Protein AF-A0AAW0KFH5-F1 (afdb_monomer)

Secondary structure (DSSP, 8-state):
-TTGGGTT-----------EEEE-TTS-HHHHHHHHHHHHHGGGG--TTS--EEEESS---S---------

Sequence (71 aa):
MRNASETLISVTLELGGKDAFIVCEDVDVDRVARIAVRAALQSSGQNCAGAKRFMYTGIFILHLSVKWPKL

pLDDT: mean 84.73, std 19.46, range [36.91, 97.44]

Solvent-accessible surface area (backbone atoms only — not comparable to full-atom values): 4696 Å² total; per-residue (Å²): 107,81,77,35,66,81,72,72,53,87,82,87,85,89,71,77,62,80,35,75,40,77,44,65,80,90,59,65,60,74,61,49,51,56,49,51,53,46,36,36,45,46,75,79,43,74,39,55,87,24,45,69,40,83,45,71,57,76,88,84,72,72,77,80,64,59,86,64,76,84,123

Mean predicted aligned error: 7.47 Å

Nearest PDB structures (foldseek):
  5fhz-assembly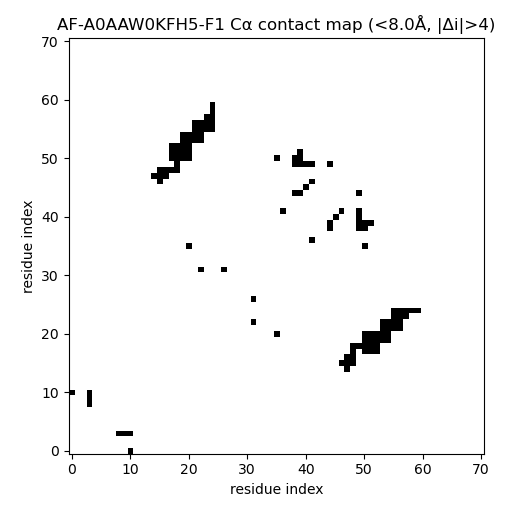2_G  TM=9.471E-01  e=2.192E-02  Homo sapiens
  8s33-assembly2_F  TM=9.553E-01  e=2.896E-02  Acinetobacter baumannii
  7kqv-assembly1_C-2  TM=8.937E-01  e=1.779E-02  Cladosporium herbarum
  3ek1-assembly1_C  TM=9.393E-01  e=4.396E-02  Brucella abortus 2308

Radius of gyration: 18.8 Å; Cα contacts (8 Å, |Δi|>4): 62; ch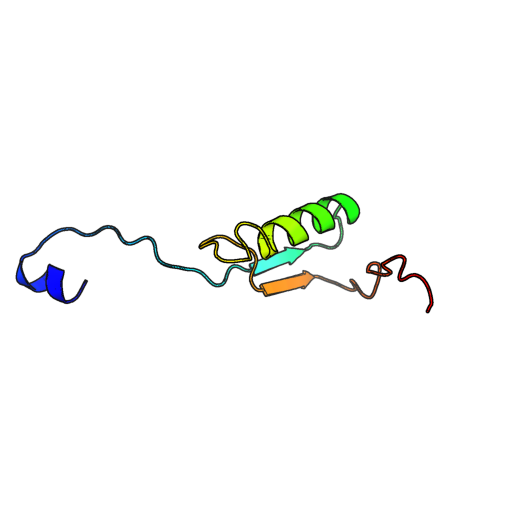ains: 1; bounding box: 48×24×49 Å

Foldseek 3Di:
DVVCVVVVDDDDDDDADQDEDEDEPPDDPVVSVVVLCCLCCPVHNPDSRRHRHYYYDDPPPDPVPPVPVDD

Organism: Quercus suber (NCBI:txid58331)

Structure (mmCIF, N/CA/C/O backbone):
data_AF-A0AAW0KFH5-F1
#
_entry.id   AF-A0AAW0KFH5-F1
#
loop_
_atom_site.group_PDB
_atom_site.id
_atom_site.type_symbol
_atom_site.label_atom_id
_atom_site.label_alt_id
_atom_site.label_comp_id
_atom_site.label_asym_id
_atom_site.label_entity_id
_atom_site.label_seq_id
_atom_site.pdbx_PDB_ins_code
_atom_site.Cartn_x
_atom_site.Cartn_y
_atom_site.Cartn_z
_atom_site.occupancy
_atom_site.B_iso_or_equiv
_atom_site.auth_seq_id
_atom_site.auth_comp_id
_atom_site.auth_asym_id
_atom_site.auth_atom_id
_atom_site.pdbx_PDB_model_num
ATOM 1 N N . MET A 1 1 ? -8.855 -6.088 19.511 1.00 91.38 1 MET A N 1
ATOM 2 C CA . MET A 1 1 ? -9.479 -7.425 19.635 1.00 91.38 1 MET A CA 1
ATOM 3 C C . MET A 1 1 ? -9.466 -7.946 21.072 1.00 91.38 1 MET A C 1
ATOM 5 O O . MET A 1 1 ? -10.544 -8.096 21.615 1.00 91.38 1 MET A O 1
ATOM 9 N N . ARG A 1 2 ? -8.297 -8.162 21.709 1.00 95.75 2 ARG A N 1
ATOM 10 C CA . ARG A 1 2 ? -8.190 -8.754 23.065 1.00 95.75 2 ARG A CA 1
ATOM 11 C C . ARG A 1 2 ? -9.081 -8.087 24.124 1.00 95.75 2 ARG A C 1
ATOM 13 O O . ARG A 1 2 ? -9.838 -8.777 24.778 1.00 95.75 2 ARG A O 1
ATOM 20 N N . ASN A 1 3 ? -9.046 -6.764 24.256 1.00 96.19 3 ASN A N 1
ATOM 21 C CA . ASN A 1 3 ? -9.881 -6.090 25.263 1.00 96.19 3 ASN A CA 1
ATOM 22 C C . ASN A 1 3 ? -11.366 -6.058 24.862 1.00 96.19 3 ASN A C 1
ATOM 24 O O . ASN A 1 3 ? -12.244 -6.040 25.711 1.00 96.19 3 ASN A O 1
ATOM 28 N N . ALA A 1 4 ? -11.660 -6.066 23.559 1.00 95.88 4 ALA A N 1
ATOM 29 C CA . ALA A 1 4 ? -13.035 -6.023 23.062 1.00 95.88 4 ALA A CA 1
ATOM 30 C C . ALA A 1 4 ? -13.784 -7.352 23.278 1.00 95.88 4 ALA A C 1
ATOM 32 O O . ALA A 1 4 ? -15.010 -7.351 23.339 1.00 95.88 4 ALA A O 1
ATOM 33 N N . SER A 1 5 ? -13.070 -8.479 23.427 1.00 95.62 5 SER A N 1
ATOM 34 C CA . SER A 1 5 ? -13.703 -9.778 23.688 1.00 95.62 5 SER A CA 1
ATOM 35 C C . SER A 1 5 ? -14.300 -9.901 25.089 1.00 95.62 5 SER A C 1
ATOM 37 O O . SER A 1 5 ? -15.190 -10.718 25.279 1.00 95.62 5 SER A O 1
ATOM 39 N N . GLU A 1 6 ? -13.848 -9.100 26.056 1.00 97.44 6 GLU A N 1
ATOM 40 C CA . GLU A 1 6 ? -14.373 -9.125 27.432 1.00 97.44 6 GLU A CA 1
ATOM 41 C C . GLU A 1 6 ? -15.790 -8.543 27.524 1.00 97.44 6 GLU A C 1
ATOM 43 O O . GLU A 1 6 ? -16.573 -8.932 28.385 1.00 97.44 6 GLU A O 1
ATOM 48 N N . THR A 1 7 ? -16.128 -7.623 26.620 1.00 97.38 7 THR A N 1
ATOM 49 C CA . THR A 1 7 ? -17.374 -6.843 26.648 1.00 97.38 7 THR A CA 1
ATOM 50 C C . THR A 1 7 ? -18.232 -7.032 25.399 1.00 97.38 7 THR A C 1
ATOM 52 O O . THR A 1 7 ? -19.254 -6.367 25.254 1.00 97.38 7 THR A O 1
ATOM 55 N N . LEU A 1 8 ? -17.832 -7.943 24.502 1.00 95.19 8 LEU A N 1
ATOM 56 C CA . LEU A 1 8 ? -18.518 -8.260 23.242 1.00 95.19 8 LEU A CA 1
ATOM 57 C C . LEU A 1 8 ? -18.751 -7.037 22.338 1.00 95.19 8 LEU A C 1
ATOM 59 O O . LEU A 1 8 ? -19.711 -6.984 21.568 1.00 95.19 8 LEU A O 1
ATOM 6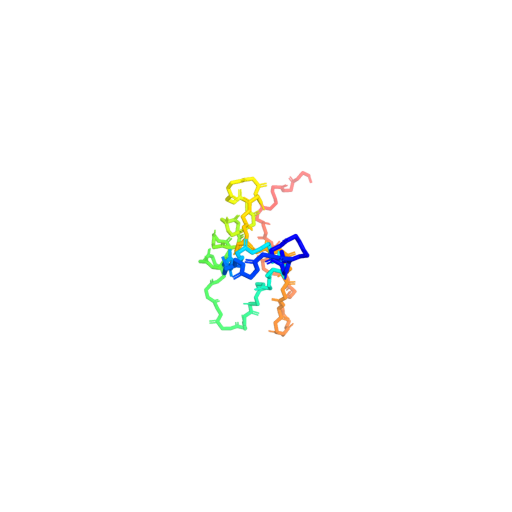3 N N . ILE A 1 9 ? -17.852 -6.054 22.407 1.00 97.12 9 ILE A N 1
ATOM 64 C CA . ILE A 1 9 ? -17.919 -4.859 21.565 1.00 97.12 9 ILE A CA 1
ATOM 65 C C . ILE A 1 9 ? -17.442 -5.215 20.155 1.00 97.12 9 ILE A C 1
ATOM 67 O O . ILE A 1 9 ? -16.336 -5.730 19.967 1.00 97.12 9 ILE A O 1
ATOM 71 N N . SER A 1 10 ? -18.257 -4.902 19.145 1.00 96.19 10 SER A N 1
ATOM 72 C CA . SER A 1 10 ? -17.853 -5.058 17.747 1.00 96.19 10 SER A CA 1
ATOM 73 C C . SER A 1 10 ? -16.700 -4.116 17.411 1.00 96.19 10 SER A C 1
ATOM 75 O O . SER A 1 10 ? -16.732 -2.941 17.780 1.00 96.19 10 SER A O 1
ATOM 77 N N . VAL A 1 11 ? -15.723 -4.595 16.645 1.00 96.75 11 VAL A N 1
ATOM 78 C CA . VAL A 1 11 ? -14.600 -3.777 16.180 1.00 96.75 11 VAL A CA 1
ATOM 79 C C . VAL A 1 11 ? -14.387 -3.941 14.680 1.00 96.75 11 VAL A C 1
ATOM 81 O O . VAL A 1 11 ? -14.498 -5.046 14.154 1.00 96.75 11 VAL A O 1
ATOM 84 N N . THR A 1 12 ? -14.011 -2.844 14.025 1.00 97.00 12 THR A N 1
ATOM 85 C CA . THR A 1 12 ? -13.502 -2.817 12.647 1.00 97.00 12 THR A CA 1
ATOM 86 C C . THR A 1 12 ? -12.054 -2.358 12.699 1.00 97.00 12 THR A C 1
ATOM 88 O O . THR A 1 12 ? -11.752 -1.359 13.352 1.00 97.00 12 THR A O 1
ATOM 91 N N . LEU A 1 13 ? -11.149 -3.100 12.062 1.00 96.62 13 LEU A N 1
ATOM 92 C CA . LEU A 1 13 ? -9.710 -2.865 12.154 1.00 96.62 13 LEU A CA 1
ATOM 93 C C . LEU A 1 13 ? -9.101 -2.775 10.755 1.00 96.62 13 LEU A C 1
ATOM 95 O O . LEU A 1 13 ? -8.910 -3.793 10.100 1.00 96.62 13 LEU A O 1
ATOM 99 N N . GLU A 1 14 ? -8.739 -1.561 10.348 1.00 95.50 14 GLU A N 1
ATOM 100 C CA . GLU A 1 14 ? -7.887 -1.316 9.184 1.00 95.50 14 GLU A CA 1
ATOM 101 C C . GLU A 1 14 ? -6.444 -1.184 9.668 1.00 95.50 14 GLU A C 1
ATOM 103 O O . GLU A 1 14 ? -6.057 -0.190 10.287 1.00 95.50 14 GLU A O 1
ATOM 108 N N . LEU A 1 15 ? -5.66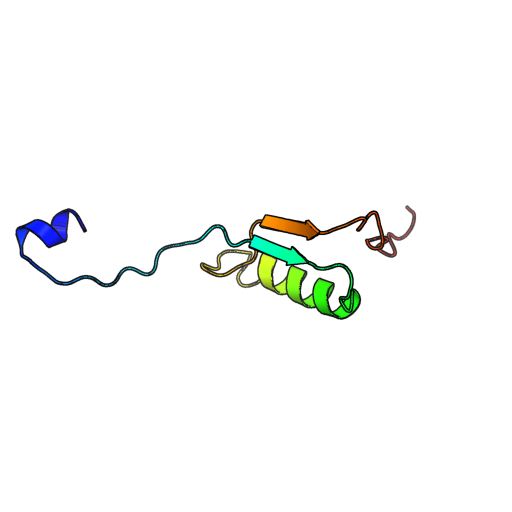1 -2.238 9.455 1.00 95.75 15 LEU A N 1
ATOM 109 C CA . LEU A 1 15 ? -4.264 -2.305 9.876 1.00 95.75 15 LEU A CA 1
ATOM 110 C C . LEU A 1 15 ? -3.333 -2.021 8.690 1.00 95.75 15 LEU A C 1
ATOM 112 O O . LEU A 1 15 ? -3.758 -1.862 7.548 1.00 95.75 15 LEU A O 1
ATOM 116 N N . GLY A 1 16 ? -2.033 -1.916 8.961 1.00 95.56 16 GLY A N 1
ATOM 117 C CA . GLY A 1 16 ? -1.041 -1.722 7.904 1.00 95.56 16 GLY A CA 1
ATOM 118 C C . GLY A 1 16 ? -0.874 -2.951 7.002 1.00 95.56 16 GLY A C 1
ATOM 119 O O . GLY A 1 16 ? -1.237 -4.067 7.365 1.00 95.56 16 GLY A O 1
ATOM 120 N N . GLY A 1 17 ? -0.241 -2.740 5.848 1.00 94.88 17 GLY A N 1
ATOM 121 C CA . GLY A 1 17 ? 0.128 -3.794 4.902 1.00 94.88 17 GLY A CA 1
ATOM 122 C C . GLY A 1 17 ? 1.607 -3.761 4.514 1.00 94.88 17 GLY A C 1
ATOM 123 O O . GLY A 1 17 ? 2.330 -2.800 4.790 1.00 94.88 17 GLY A O 1
ATOM 124 N N . LYS A 1 18 ? 2.062 -4.818 3.829 1.00 95.38 18 LYS A N 1
ATOM 125 C CA . LYS A 1 18 ? 3.357 -4.877 3.124 1.00 95.38 18 LYS A CA 1
ATOM 126 C C . LYS A 1 18 ? 3.105 -5.101 1.632 1.00 95.38 18 LYS A C 1
ATOM 128 O O . LYS A 1 18 ? 3.469 -6.140 1.084 1.00 95.38 18 LYS A O 1
ATOM 133 N N . ASP A 1 19 ? 2.449 -4.147 0.989 1.00 96.19 19 ASP A N 1
ATOM 134 C CA . ASP A 1 19 ? 1.859 -4.347 -0.338 1.00 96.19 19 ASP A CA 1
ATOM 135 C C . ASP A 1 19 ? 2.917 -4.543 -1.426 1.00 96.19 19 ASP A C 1
ATOM 137 O O . ASP A 1 19 ? 3.975 -3.896 -1.429 1.00 96.19 19 ASP A O 1
ATOM 141 N N . ALA A 1 20 ? 2.634 -5.490 -2.319 1.00 95.31 20 ALA A N 1
ATOM 142 C CA . ALA A 1 20 ? 3.469 -5.794 -3.469 1.00 95.31 20 ALA A CA 1
ATOM 143 C C . ALA A 1 20 ? 3.094 -4.894 -4.650 1.00 95.31 20 ALA A C 1
ATOM 145 O O . ALA A 1 20 ? 1.921 -4.681 -4.940 1.00 95.31 20 ALA A O 1
ATOM 146 N N . PHE A 1 21 ? 4.111 -4.400 -5.341 1.00 95.50 21 PHE A N 1
ATOM 147 C CA . PHE A 1 21 ? 4.017 -3.664 -6.587 1.00 95.50 21 PHE A CA 1
ATOM 148 C C . PHE A 1 21 ? 4.642 -4.535 -7.675 1.00 95.50 21 PHE A C 1
ATOM 150 O O . PHE A 1 21 ? 5.865 -4.673 -7.734 1.00 95.50 21 PHE A O 1
ATOM 157 N N . ILE A 1 22 ? 3.792 -5.187 -8.467 1.00 93.38 22 ILE A N 1
ATOM 158 C CA . ILE A 1 22 ? 4.200 -6.127 -9.513 1.00 93.38 22 ILE A CA 1
ATOM 159 C C . ILE A 1 22 ? 4.150 -5.400 -10.852 1.00 93.38 22 ILE A C 1
ATOM 161 O O . ILE A 1 22 ? 3.135 -4.795 -11.191 1.00 93.38 22 ILE A O 1
ATOM 165 N N . VAL A 1 23 ? 5.250 -5.460 -11.595 1.00 91.69 23 VAL A N 1
ATOM 166 C CA . VAL A 1 23 ? 5.363 -4.886 -12.935 1.00 91.69 23 V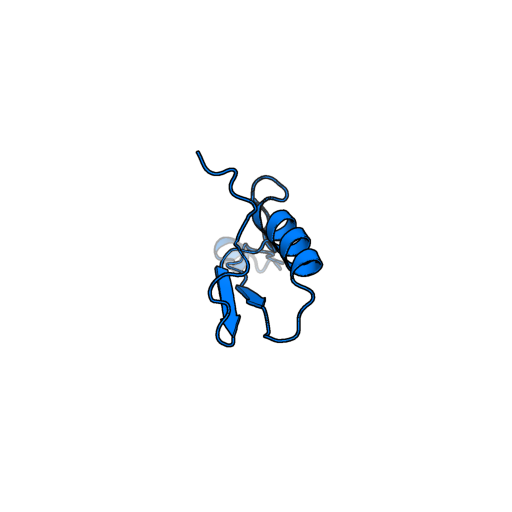AL A CA 1
ATOM 167 C C . VAL A 1 23 ? 5.492 -6.018 -13.951 1.00 91.69 23 VAL A C 1
ATOM 169 O O . VAL A 1 23 ? 6.372 -6.869 -13.813 1.00 91.69 23 VAL A O 1
ATOM 172 N N . CYS A 1 24 ? 4.592 -6.026 -14.934 1.00 90.81 24 CYS A N 1
ATOM 173 C CA . CYS A 1 24 ? 4.572 -6.983 -16.042 1.00 90.81 24 CYS A CA 1
ATOM 174 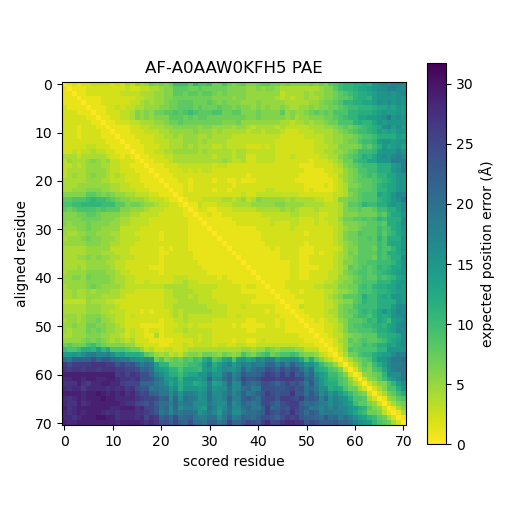C C . CYS A 1 24 ? 5.454 -6.514 -17.212 1.00 90.81 24 CYS A C 1
ATOM 176 O O . CYS A 1 24 ? 5.900 -5.366 -17.233 1.00 90.81 24 CYS A O 1
ATOM 178 N N . GLU A 1 25 ? 5.701 -7.394 -18.186 1.00 88.12 25 GLU A N 1
ATOM 179 C CA . GLU A 1 25 ? 6.608 -7.125 -19.317 1.00 88.12 25 GLU A CA 1
ATOM 180 C C . GLU A 1 25 ? 6.086 -6.070 -20.303 1.00 88.12 25 GLU A C 1
ATOM 182 O O . GLU A 1 25 ? 6.869 -5.384 -20.955 1.00 88.12 25 GLU A O 1
ATOM 187 N N . ASP A 1 26 ? 4.770 -5.910 -20.394 1.00 87.75 26 ASP A N 1
ATOM 188 C CA . ASP A 1 26 ? 4.059 -5.151 -21.423 1.00 87.75 26 ASP A CA 1
ATOM 189 C C . ASP A 1 26 ? 3.589 -3.764 -20.952 1.00 87.75 26 ASP A C 1
ATOM 191 O O . ASP A 1 26 ? 2.579 -3.229 -21.415 1.00 87.75 26 ASP A O 1
ATOM 195 N N . VAL A 1 27 ? 4.323 -3.152 -20.021 1.00 87.94 27 VAL A N 1
ATOM 196 C CA . VAL A 1 27 ? 3.938 -1.863 -19.435 1.00 87.94 27 VAL A CA 1
ATOM 197 C C . VAL A 1 27 ? 4.590 -0.658 -20.117 1.00 87.94 27 VAL A C 1
ATOM 199 O O . VAL A 1 27 ? 5.742 -0.688 -20.547 1.00 87.94 27 VAL A O 1
ATOM 202 N N . ASP A 1 28 ? 3.883 0.473 -20.096 1.00 90.81 28 ASP A N 1
ATOM 203 C CA . ASP A 1 28 ? 4.490 1.794 -20.291 1.00 90.81 28 ASP A CA 1
ATOM 204 C C . ASP A 1 28 ? 5.389 2.123 -19.085 1.00 90.81 28 ASP A C 1
ATOM 206 O O . ASP A 1 28 ? 4.911 2.446 -17.989 1.00 90.81 28 ASP A O 1
ATOM 210 N N . VAL A 1 29 ? 6.704 2.031 -19.295 1.00 88.44 29 VAL A N 1
ATOM 211 C CA . VAL A 1 29 ? 7.726 2.200 -18.254 1.00 88.44 29 VAL A CA 1
ATOM 212 C C . VAL A 1 29 ? 7.682 3.593 -17.626 1.00 88.44 29 VAL A C 1
ATOM 214 O O . VAL A 1 29 ? 7.749 3.708 -16.401 1.00 88.44 29 VAL A O 1
ATOM 217 N N . ASP A 1 30 ? 7.521 4.650 -18.423 1.00 90.00 30 ASP A N 1
ATOM 218 C CA . ASP A 1 30 ? 7.510 6.027 -17.920 1.00 90.00 30 ASP A CA 1
ATOM 219 C C . ASP A 1 30 ? 6.297 6.274 -17.023 1.00 90.00 30 ASP A C 1
ATOM 221 O O . ASP A 1 30 ? 6.381 6.926 -15.973 1.00 90.00 30 ASP A O 1
ATOM 225 N N . ARG A 1 31 ? 5.144 5.733 -17.421 1.00 93.19 31 ARG A N 1
ATOM 226 C CA . ARG A 1 31 ? 3.929 5.783 -16.609 1.00 93.19 31 ARG A CA 1
ATOM 227 C C . ARG A 1 31 ? 4.096 4.998 -15.313 1.00 93.19 31 ARG A C 1
ATOM 229 O O . ARG A 1 31 ? 3.770 5.529 -14.248 1.00 93.19 31 ARG A O 1
ATOM 236 N N . VAL A 1 32 ? 4.603 3.769 -15.385 1.00 93.69 32 VAL A N 1
ATOM 237 C CA . VAL A 1 32 ? 4.796 2.914 -14.207 1.00 93.69 32 VAL A CA 1
ATOM 238 C C . VAL A 1 32 ? 5.809 3.519 -13.240 1.00 93.69 32 VAL A C 1
ATOM 240 O O . VAL A 1 32 ? 5.550 3.519 -12.039 1.00 93.69 32 VAL A O 1
ATOM 243 N N . ALA A 1 33 ? 6.896 4.120 -13.726 1.00 92.00 33 ALA A N 1
ATOM 244 C CA . ALA A 1 33 ? 7.891 4.783 -12.886 1.00 92.00 33 ALA A CA 1
ATOM 245 C C . ALA A 1 33 ? 7.279 5.923 -12.054 1.00 92.00 33 ALA A C 1
ATOM 247 O O . ALA A 1 33 ? 7.502 5.999 -10.844 1.00 92.00 33 ALA A O 1
ATOM 248 N N . ARG A 1 34 ? 6.437 6.775 -12.660 1.00 95.25 34 ARG A N 1
ATOM 249 C CA . ARG A 1 34 ? 5.730 7.846 -11.928 1.00 95.25 34 ARG A CA 1
ATOM 250 C C . ARG A 1 34 ? 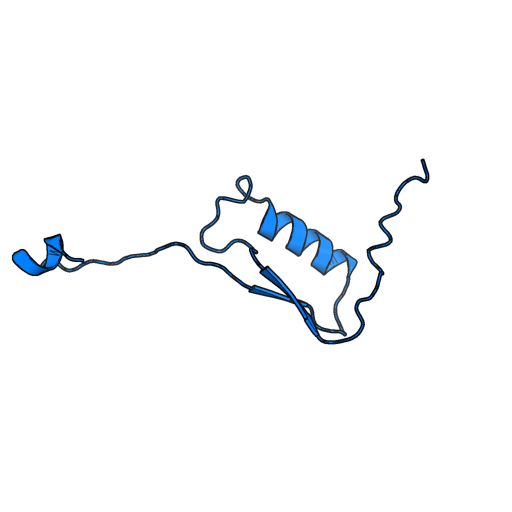4.797 7.290 -10.852 1.00 95.25 34 ARG A C 1
ATOM 252 O O . ARG A 1 34 ? 4.743 7.829 -9.745 1.00 95.25 34 ARG A O 1
ATOM 259 N N . ILE A 1 35 ? 4.078 6.211 -11.164 1.00 95.81 35 ILE A N 1
ATOM 260 C CA . ILE A 1 35 ? 3.186 5.540 -10.211 1.00 95.81 35 ILE A CA 1
ATOM 261 C C . ILE A 1 35 ? 4.000 4.928 -9.067 1.00 95.81 35 ILE A C 1
ATOM 263 O O . ILE A 1 35 ? 3.647 5.132 -7.909 1.00 95.81 35 ILE A O 1
ATOM 267 N N . ALA A 1 36 ? 5.101 4.239 -9.370 1.00 95.56 36 ALA A N 1
ATOM 268 C CA . ALA A 1 36 ? 5.973 3.598 -8.392 1.00 95.56 36 ALA A CA 1
ATOM 269 C C . ALA A 1 36 ? 6.551 4.609 -7.391 1.00 95.56 36 ALA A C 1
ATOM 271 O O . ALA A 1 36 ? 6.458 4.398 -6.182 1.00 95.56 36 ALA A O 1
ATOM 272 N N . VAL A 1 37 ? 7.075 5.739 -7.881 1.00 95.50 37 VAL A N 1
ATOM 273 C CA . VAL A 1 37 ? 7.613 6.817 -7.034 1.00 95.50 37 VAL A CA 1
ATOM 274 C C . VAL A 1 37 ? 6.538 7.359 -6.099 1.00 95.50 37 VAL A C 1
ATOM 276 O O . VAL A 1 37 ? 6.757 7.455 -4.891 1.00 95.50 37 VAL A O 1
ATOM 279 N N . ARG A 1 38 ? 5.347 7.666 -6.628 1.00 96.62 38 ARG A N 1
ATOM 280 C CA . ARG A 1 38 ? 4.235 8.135 -5.797 1.00 96.62 38 ARG A CA 1
ATOM 281 C C . ARG A 1 38 ? 3.821 7.078 -4.775 1.00 96.62 38 ARG A C 1
ATOM 283 O O . ARG A 1 38 ? 3.668 7.402 -3.605 1.00 96.62 38 ARG A O 1
ATOM 290 N N . ALA A 1 39 ? 3.648 5.830 -5.194 1.00 96.31 39 ALA A N 1
ATOM 291 C CA . ALA A 1 39 ? 3.198 4.753 -4.321 1.00 96.31 39 ALA A CA 1
ATOM 292 C C . ALA A 1 39 ? 4.190 4.466 -3.180 1.00 96.31 39 ALA A C 1
ATOM 294 O O . ALA A 1 39 ? 3.753 4.098 -2.091 1.00 96.31 39 ALA A O 1
ATOM 295 N N . ALA A 1 40 ? 5.493 4.657 -3.413 1.00 96.31 40 ALA A N 1
ATOM 296 C CA . ALA A 1 40 ? 6.537 4.471 -2.407 1.00 96.31 40 ALA A CA 1
ATOM 297 C C . ALA A 1 40 ? 6.720 5.678 -1.475 1.00 96.31 40 ALA A C 1
ATOM 299 O O . ALA A 1 40 ? 7.016 5.494 -0.298 1.00 96.31 40 ALA A O 1
ATOM 300 N N . LEU A 1 41 ? 6.578 6.907 -1.988 1.00 96.56 41 LEU A N 1
ATOM 301 C CA . LEU A 1 41 ? 6.978 8.125 -1.269 1.00 96.56 41 LEU A CA 1
ATOM 302 C C . LEU A 1 41 ? 5.816 9.024 -0.845 1.00 96.56 41 LEU A C 1
ATOM 304 O O . LEU A 1 41 ? 6.033 9.974 -0.094 1.00 96.56 41 LEU A O 1
ATOM 308 N N . GLN A 1 42 ? 4.583 8.755 -1.281 1.00 96.88 42 GLN A N 1
ATOM 309 C CA . GLN A 1 42 ? 3.417 9.503 -0.811 1.00 96.88 42 GLN A CA 1
ATOM 310 C C . GLN A 1 42 ? 3.335 9.425 0.719 1.00 96.88 42 GLN A C 1
ATOM 312 O O . GLN A 1 42 ? 3.493 8.355 1.308 1.00 96.88 42 GLN A O 1
ATOM 317 N N . SER A 1 43 ? 3.112 10.577 1.356 1.00 96.12 43 SER A N 1
ATOM 318 C CA . SER A 1 43 ? 3.145 10.718 2.819 1.00 96.12 43 SER A CA 1
ATOM 319 C C . SER A 1 43 ? 4.464 10.235 3.440 1.00 96.12 43 SER A C 1
ATOM 321 O O . SER A 1 43 ? 4.476 9.653 4.525 1.00 96.12 43 SER A O 1
ATOM 323 N N . SER A 1 44 ? 5.577 10.424 2.726 1.00 96.44 44 SER A N 1
ATOM 324 C CA . SER A 1 44 ? 6.906 9.936 3.114 1.00 96.44 44 SER A CA 1
ATOM 325 C C . SER A 1 44 ? 6.940 8.418 3.349 1.00 96.44 44 SER A C 1
ATOM 327 O O . SER A 1 44 ? 7.623 7.936 4.247 1.00 96.44 44 SER A O 1
ATOM 329 N N . GLY A 1 45 ? 6.151 7.660 2.579 1.00 94.62 45 GLY A N 1
ATOM 330 C CA . GLY A 1 45 ? 6.037 6.200 2.681 1.00 94.62 45 GLY A CA 1
ATOM 331 C C . GLY A 1 45 ? 5.141 5.699 3.818 1.00 94.62 45 GLY A C 1
ATOM 332 O O . GLY A 1 45 ? 4.889 4.497 3.918 1.00 94.62 45 GLY A O 1
ATOM 333 N N . GLN A 1 46 ? 4.596 6.594 4.648 1.00 96.38 46 GLN A N 1
ATOM 334 C CA . GLN A 1 46 ? 3.671 6.255 5.733 1.00 96.38 46 GLN A CA 1
ATOM 335 C C . GLN A 1 46 ? 2.240 6.111 5.200 1.00 96.38 46 GLN A C 1
ATOM 337 O O . GLN A 1 46 ? 1.347 6.898 5.510 1.00 96.38 46 GLN A O 1
ATOM 342 N N . ASN A 1 47 ? 2.033 5.108 4.348 1.00 95.31 47 ASN A N 1
ATOM 343 C CA . ASN A 1 47 ? 0.743 4.804 3.740 1.00 95.31 47 ASN A CA 1
ATOM 344 C C . ASN A 1 47 ? 0.412 3.316 3.925 1.00 95.31 47 ASN A C 1
ATOM 346 O O . ASN A 1 47 ? 1.176 2.451 3.483 1.00 95.31 47 ASN A O 1
ATOM 350 N N . CYS A 1 48 ? -0.742 3.012 4.533 1.00 96.19 48 CYS A N 1
ATOM 351 C CA . CYS A 1 48 ? -1.209 1.638 4.745 1.00 96.19 48 CYS A CA 1
ATOM 352 C C . CYS A 1 48 ? -1.255 0.836 3.437 1.00 96.19 48 CYS A C 1
ATOM 354 O O . CYS A 1 48 ? -0.814 -0.308 3.460 1.00 96.19 48 CYS A O 1
ATOM 356 N N . ALA A 1 49 ? -1.611 1.479 2.317 1.00 94.19 49 ALA A N 1
ATOM 357 C CA . ALA A 1 49 ? -1.706 0.898 0.972 1.00 94.19 49 ALA A CA 1
ATOM 358 C C . ALA A 1 49 ? -0.543 1.284 0.023 1.00 94.19 49 ALA A C 1
ATOM 360 O O . ALA A 1 49 ? -0.638 1.138 -1.195 1.00 94.19 49 ALA A O 1
ATOM 361 N N . GLY A 1 50 ? 0.547 1.859 0.547 1.00 95.88 50 GLY A N 1
ATOM 362 C CA . GLY A 1 50 ? 1.724 2.228 -0.254 1.00 95.88 50 GLY A CA 1
ATOM 363 C C . GLY A 1 50 ? 2.516 1.024 -0.783 1.00 95.88 50 GLY A C 1
ATOM 364 O O . GLY A 1 50 ? 2.527 -0.042 -0.166 1.00 95.88 50 GLY A O 1
ATOM 365 N N . ALA A 1 51 ? 3.249 1.207 -1.883 1.00 96.69 51 ALA A N 1
ATOM 366 C CA . ALA A 1 51 ? 4.125 0.177 -2.440 1.00 96.69 51 ALA A CA 1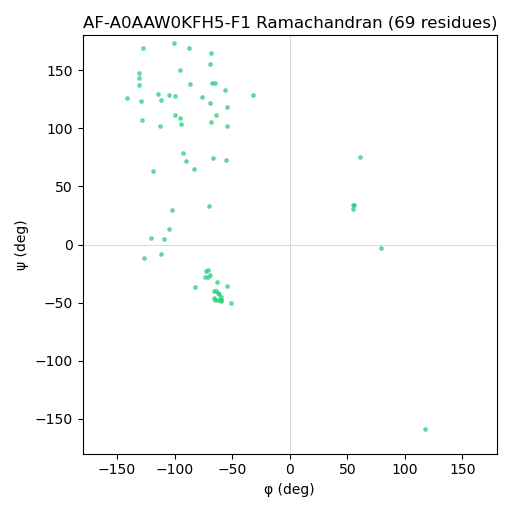
ATOM 367 C C . ALA A 1 51 ? 5.332 -0.065 -1.521 1.00 96.69 51 ALA A C 1
ATOM 369 O O . ALA A 1 51 ? 6.099 0.854 -1.236 1.00 96.69 51 ALA A O 1
ATOM 370 N N . LYS A 1 52 ? 5.510 -1.308 -1.054 1.00 96.06 52 LYS A N 1
ATOM 371 C CA . LYS A 1 52 ? 6.547 -1.656 -0.061 1.00 96.06 52 LYS A CA 1
ATOM 372 C C . LYS A 1 52 ? 7.455 -2.807 -0.491 1.00 96.06 52 LYS A C 1
ATOM 374 O O . LYS A 1 52 ? 8.451 -3.072 0.186 1.00 96.06 52 LYS A O 1
ATOM 379 N N . ARG A 1 53 ? 7.097 -3.520 -1.560 1.00 95.00 53 ARG A N 1
ATOM 380 C CA . ARG A 1 53 ? 7.884 -4.589 -2.191 1.00 95.00 53 ARG A CA 1
ATOM 381 C C . ARG A 1 53 ? 7.723 -4.471 -3.698 1.00 95.00 53 ARG A C 1
ATOM 383 O O . ARG A 1 53 ? 6.594 -4.476 -4.166 1.00 95.00 53 ARG A O 1
ATOM 390 N N . PHE A 1 54 ? 8.820 -4.389 -4.437 1.00 93.06 54 PHE A N 1
ATOM 391 C CA . PHE A 1 54 ? 8.799 -4.287 -5.895 1.00 93.06 54 PHE A CA 1
ATOM 392 C C . PHE A 1 54 ? 9.191 -5.629 -6.500 1.00 93.06 54 PHE A C 1
ATOM 394 O O . PHE A 1 54 ? 10.199 -6.213 -6.106 1.00 93.06 54 PHE A O 1
ATOM 401 N N . MET A 1 55 ? 8.368 -6.128 -7.416 1.00 89.25 55 MET A N 1
ATOM 402 C CA . MET A 1 55 ? 8.577 -7.392 -8.113 1.00 89.25 55 MET A CA 1
ATOM 403 C C . MET A 1 55 ? 8.391 -7.173 -9.607 1.00 89.25 55 MET A C 1
ATOM 405 O O . MET A 1 55 ? 7.570 -6.357 -10.026 1.00 89.25 55 MET A O 1
ATOM 409 N N . TYR A 1 56 ? 9.143 -7.922 -10.400 1.00 86.62 56 TYR A N 1
ATOM 410 C CA . TYR A 1 56 ? 9.062 -7.877 -11.847 1.00 86.62 56 TYR A CA 1
ATOM 411 C C . TYR A 1 56 ? 8.957 -9.291 -12.404 1.00 86.62 56 TYR A C 1
ATOM 413 O O . TYR A 1 56 ? 9.655 -10.193 -11.938 1.00 86.62 56 TYR A O 1
ATOM 421 N N . THR A 1 57 ? 8.090 -9.485 -13.390 1.00 77.19 57 THR A N 1
ATOM 422 C CA . THR A 1 57 ? 7.974 -10.753 -14.111 1.00 77.19 57 THR A CA 1
ATOM 423 C C . THR A 1 57 ? 8.731 -10.631 -15.434 1.00 77.19 57 THR A C 1
ATOM 425 O O . THR A 1 57 ? 8.291 -9.858 -16.273 1.00 77.19 57 THR A O 1
ATOM 428 N N . GLY A 1 58 ? 9.861 -11.341 -15.602 1.00 66.19 58 GLY A N 1
ATOM 429 C CA . GLY A 1 58 ? 10.675 -11.356 -16.838 1.00 66.19 58 GLY A CA 1
ATOM 430 C C . GLY A 1 58 ? 12.111 -10.813 -16.695 1.00 66.19 58 GLY A C 1
ATOM 431 O O . GLY A 1 58 ? 12.622 -10.658 -15.586 1.00 66.19 58 GLY A O 1
ATOM 432 N N . ILE A 1 59 ? 12.733 -10.394 -17.810 1.00 56.19 59 ILE A N 1
ATOM 433 C CA . ILE A 1 59 ? 13.999 -9.624 -17.834 1.00 56.19 59 ILE A CA 1
ATOM 434 C C . ILE A 1 59 ? 13.706 -8.102 -17.867 1.00 56.19 59 ILE A C 1
ATOM 436 O O . ILE A 1 59 ? 13.815 -7.464 -18.906 1.00 56.19 59 ILE A O 1
ATOM 440 N N . PHE A 1 60 ? 13.362 -7.474 -16.734 1.00 52.25 60 PHE A N 1
ATOM 441 C CA . PHE A 1 60 ? 13.590 -6.027 -16.531 1.00 52.25 60 PHE A CA 1
ATOM 442 C C . PHE A 1 60 ? 14.968 -5.920 -15.909 1.00 52.25 60 PHE A C 1
ATOM 444 O O . PHE A 1 60 ? 15.152 -5.651 -14.722 1.00 52.25 60 PHE A O 1
ATOM 451 N N . ILE A 1 61 ? 15.973 -6.176 -16.726 1.00 48.38 61 ILE A N 1
ATOM 452 C CA . ILE A 1 61 ? 17.302 -5.700 -16.410 1.00 48.38 61 ILE A CA 1
ATOM 453 C C . ILE A 1 61 ? 17.423 -4.381 -17.163 1.00 48.38 61 ILE A C 1
ATOM 455 O O . ILE A 1 61 ? 17.493 -4.358 -18.384 1.00 48.38 61 ILE A O 1
ATOM 459 N N . LEU A 1 62 ? 17.417 -3.285 -16.403 1.00 47.16 62 LEU A N 1
ATOM 460 C CA . LEU A 1 62 ? 17.917 -1.980 -16.835 1.00 47.16 62 LEU A CA 1
ATOM 461 C C . LEU A 1 62 ? 17.206 -1.340 -18.052 1.00 47.16 62 LEU A C 1
ATOM 463 O O . LEU A 1 62 ? 17.787 -1.166 -19.116 1.00 47.16 62 LEU A O 1
ATOM 467 N N . HIS A 1 63 ? 16.001 -0.804 -17.851 1.00 47.69 63 HIS A N 1
ATOM 468 C CA . HIS A 1 63 ? 15.702 0.527 -18.422 1.00 47.69 63 HIS A CA 1
ATOM 469 C C . HIS A 1 63 ? 15.593 1.622 -17.352 1.00 47.69 63 HIS A C 1
ATOM 471 O O . HIS A 1 63 ? 15.442 2.798 -17.658 1.00 47.69 63 HIS A O 1
ATOM 477 N N . LEU A 1 64 ? 15.870 1.256 -16.093 1.00 45.38 64 LEU A N 1
ATOM 478 C CA . LEU A 1 64 ? 16.394 2.155 -15.062 1.00 45.38 64 LEU A CA 1
ATOM 479 C C . LEU A 1 64 ? 17.854 2.560 -15.356 1.00 45.38 64 LEU A C 1
ATOM 481 O O . LEU A 1 64 ? 18.623 2.862 -14.451 1.00 45.38 64 LEU A O 1
ATOM 485 N N . SER A 1 65 ? 18.231 2.680 -16.631 1.00 41.66 65 SER A N 1
ATOM 486 C CA . SER A 1 65 ? 19.055 3.810 -17.036 1.00 41.66 65 SER A CA 1
ATOM 487 C C . SER A 1 65 ? 18.201 5.062 -16.864 1.00 41.66 65 SER A C 1
ATOM 489 O O . SER A 1 65 ? 17.766 5.711 -17.811 1.00 41.66 65 SER A O 1
ATOM 491 N N . VAL A 1 66 ? 18.026 5.441 -15.595 1.00 44.59 66 VAL A N 1
ATOM 492 C CA . VAL A 1 66 ? 18.146 6.836 -15.204 1.00 44.59 66 VAL A CA 1
ATOM 493 C C . VAL A 1 66 ? 19.190 7.421 -16.154 1.00 44.59 66 VAL A C 1
ATOM 495 O O . VAL A 1 66 ? 20.275 6.849 -16.314 1.00 44.59 66 VAL A O 1
ATOM 498 N N . LYS A 1 67 ? 18.873 8.533 -16.812 1.00 41.47 67 LYS A N 1
ATOM 499 C CA . LYS A 1 67 ? 19.901 9.502 -17.182 1.00 41.47 67 LYS A CA 1
ATOM 500 C C . LYS A 1 67 ? 20.617 9.880 -15.885 1.00 41.47 67 LYS A C 1
ATOM 502 O O . LYS A 1 67 ? 20.352 10.928 -15.314 1.00 41.47 67 LYS A O 1
ATOM 507 N N . TRP A 1 68 ? 21.425 8.976 -15.346 1.00 36.91 68 TRP A N 1
ATOM 508 C CA . TRP A 1 68 ? 22.373 9.258 -14.305 1.00 36.91 68 TRP A CA 1
ATOM 509 C C . TRP A 1 68 ? 23.302 10.215 -15.032 1.00 36.91 68 TRP A C 1
ATOM 511 O O . TRP A 1 68 ? 23.898 9.806 -16.039 1.00 36.91 68 TRP A O 1
ATOM 521 N N . PRO A 1 69 ? 23.336 11.508 -14.669 1.00 41.00 69 PRO A N 1
ATOM 522 C CA . PRO A 1 69 ? 24.395 12.344 -15.183 1.00 41.00 69 PRO A CA 1
ATOM 523 C C . PRO A 1 69 ? 25.661 11.596 -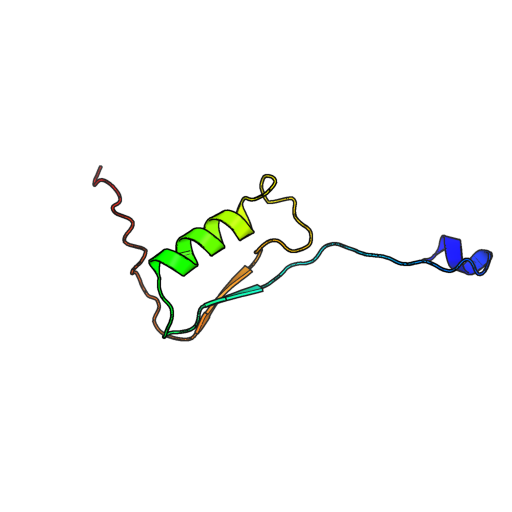14.787 1.00 41.00 69 PRO A C 1
ATOM 525 O O . PRO A 1 69 ? 25.844 11.283 -13.609 1.00 41.00 69 PRO A O 1
ATOM 528 N N . LYS A 1 70 ? 26.440 11.177 -15.786 1.00 41.59 70 LYS A N 1
ATOM 529 C CA . LYS A 1 70 ? 27.770 10.637 -15.554 1.00 41.59 70 LYS A CA 1
ATOM 530 C C . LYS A 1 70 ? 28.507 11.709 -14.749 1.00 41.59 70 LYS A C 1
ATOM 532 O O . LYS A 1 70 ? 28.842 12.751 -15.306 1.00 41.59 70 LYS A O 1
ATOM 537 N N . LEU A 1 71 ? 28.616 11.496 -13.443 1.00 41.41 71 LEU A N 1
ATOM 538 C CA . LEU A 1 71 ? 29.752 11.978 -12.677 1.00 41.41 71 LEU A CA 1
ATOM 539 C C . LEU A 1 71 ? 30.971 11.189 -13.151 1.00 41.41 71 LEU A C 1
ATOM 541 O O . LEU A 1 71 ? 30.804 9.971 -13.407 1.00 41.41 71 LEU A O 1
#

InterPro domains:
  IPR015590 Aldehyde dehydrogenase domain [PF00171] (1-55)
  IPR016160 Aldehyde dehydrogenase, cysteine active site [PS00070] (41-52)
  IPR016161 Aldehyde/histidinol dehydrogenase [SSF53720] (1-54)
  IPR016162 Aldehyde dehydrogenase, N-terminal [G3DSA:3.40.605.10] (1-16)
  IPR016163 Aldehyde dehydrogenase, C-terminal [G3DSA:3.40.309.10] (17-55)
  IPR029510 Aldehyde dehydrogenase, glutamic acid active site [PS00687] (13-20)